Protein AF-U1X627-F1 (afdb_monomer_lite)

Secondary structure (DSSP, 8-state):
-----EEETTEEES-HHHHHHHHHHHHHHHHHHHHTTSS--SHHHHHHHHHHHHHHHHHHTT---HHHHHHHHHHHHHHHHHHHHHH---HHHHHHHHHHHHHT-

Organism: NCBI:txid649747

Sequence (105 aa):
MTTKKFSFESREFSSLEEMTDALLHEANEQIVRIDIGNVSNVNENRNYVKWRLLHLQYYFGDIIPIQIKSTYNSLWSQLYRLEHQDEYRHPYLKSLLEKIKNANV

Structure (mmCIF, N/CA/C/O backbone):
data_AF-U1X627-F1
#
_entry.id   AF-U1X627-F1
#
loop_
_atom_site.group_PDB
_atom_site.id
_atom_site.type_symbol
_atom_site.label_atom_id
_atom_site.label_alt_id
_atom_site.label_comp_id
_atom_site.label_asym_id
_atom_site.label_entity_id
_atom_site.label_seq_id
_atom_site.pdbx_PDB_ins_code
_atom_site.Cartn_x
_atom_site.Cartn_y
_atom_site.Cartn_z
_atom_site.occupancy
_atom_site.B_iso_or_equiv
_atom_site.auth_seq_id
_atom_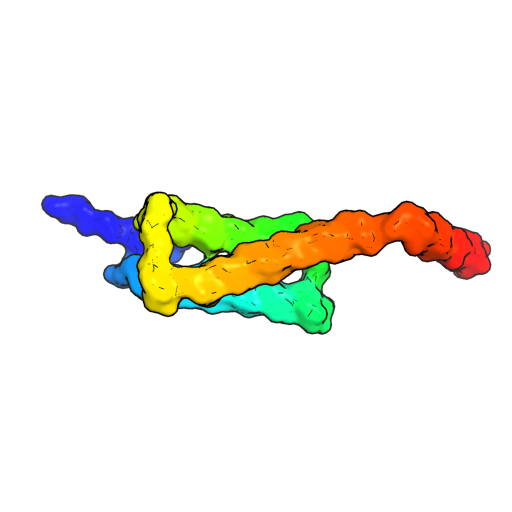site.auth_comp_id
_atom_site.auth_asym_id
_atom_site.auth_atom_id
_atom_site.pdbx_PDB_model_num
ATOM 1 N N . MET A 1 1 ? -29.479 2.933 16.605 1.00 34.72 1 MET A N 1
ATOM 2 C CA . MET A 1 1 ? -28.004 2.907 16.525 1.00 34.72 1 MET A CA 1
ATOM 3 C C . MET A 1 1 ? -27.635 2.462 15.123 1.00 34.72 1 MET A C 1
ATOM 5 O O . MET A 1 1 ? -27.840 1.304 14.797 1.00 34.72 1 MET A O 1
ATOM 9 N N . THR A 1 2 ? -27.209 3.378 14.259 1.00 40.56 2 THR A N 1
ATOM 10 C CA . THR A 1 2 ? -26.682 3.037 12.934 1.00 40.56 2 THR A CA 1
ATOM 11 C C . THR A 1 2 ? -25.308 2.408 13.134 1.00 40.56 2 THR A C 1
ATOM 13 O O . THR A 1 2 ? -24.329 3.105 13.385 1.00 40.56 2 THR A O 1
ATOM 16 N N . THR A 1 3 ? -25.234 1.077 13.105 1.00 50.41 3 THR A N 1
ATOM 17 C CA . THR A 1 3 ? -23.965 0.349 13.006 1.00 50.41 3 THR A CA 1
ATOM 18 C C . THR A 1 3 ? -23.222 0.887 11.789 1.00 50.41 3 THR A C 1
ATOM 20 O O . THR A 1 3 ? -23.686 0.706 10.663 1.00 50.41 3 THR A O 1
ATOM 23 N N . LYS A 1 4 ? -22.113 1.608 12.008 1.00 57.53 4 LYS A N 1
ATOM 24 C CA . LYS A 1 4 ? -21.191 1.998 10.936 1.00 57.53 4 LYS A CA 1
ATOM 25 C C . LYS A 1 4 ? -20.768 0.708 10.238 1.00 57.53 4 LYS A C 1
ATOM 27 O O . LYS A 1 4 ? -20.018 -0.074 10.812 1.00 57.53 4 LYS A O 1
ATOM 32 N N . LYS A 1 5 ? -21.295 0.463 9.041 1.00 71.31 5 LYS A N 1
ATOM 33 C CA . LYS A 1 5 ? -20.805 -0.615 8.190 1.00 71.31 5 LYS A CA 1
ATOM 34 C C . LYS A 1 5 ? -19.432 -0.195 7.670 1.00 71.31 5 LYS A C 1
ATOM 36 O O . LYS A 1 5 ? -19.282 0.913 7.154 1.00 71.31 5 LYS A O 1
ATOM 41 N N . PHE A 1 6 ? -18.428 -1.040 7.876 1.00 87.44 6 PHE A N 1
ATOM 42 C CA . PHE A 1 6 ? -17.116 -0.871 7.262 1.00 87.44 6 PHE A CA 1
ATOM 43 C C . PHE A 1 6 ? -17.230 -1.370 5.831 1.00 87.44 6 PHE A C 1
ATOM 45 O O . PHE A 1 6 ? -17.633 -2.512 5.608 1.00 87.44 6 PHE A O 1
ATOM 52 N N . SER A 1 7 ? -16.965 -0.500 4.865 1.00 91.50 7 SER A N 1
ATOM 53 C CA . SER A 1 7 ? -17.178 -0.835 3.464 1.00 91.50 7 SER A CA 1
ATOM 54 C C . SER A 1 7 ? -16.136 -0.188 2.581 1.00 91.50 7 SER A C 1
ATOM 56 O O . SER A 1 7 ? -15.918 1.020 2.671 1.00 91.50 7 SER A O 1
ATOM 58 N N . PHE A 1 8 ? -15.593 -0.978 1.666 1.00 93.38 8 PHE A N 1
ATOM 59 C CA . PHE A 1 8 ? -14.715 -0.505 0.611 1.00 93.38 8 PHE A CA 1
ATOM 60 C C . PHE A 1 8 ? -15.244 -1.001 -0.730 1.00 93.38 8 PHE A C 1
ATOM 62 O O . PHE A 1 8 ? -15.435 -2.205 -0.923 1.00 93.38 8 PHE A O 1
ATOM 69 N N . GLU A 1 9 ? -15.487 -0.063 -1.645 1.00 89.19 9 GLU A N 1
ATOM 70 C CA . GLU A 1 9 ? -16.156 -0.312 -2.925 1.00 89.19 9 GLU A CA 1
ATOM 71 C C . GLU A 1 9 ? -17.523 -0.993 -2.723 1.00 89.19 9 GLU A C 1
ATOM 73 O O . GLU A 1 9 ? -18.450 -0.367 -2.218 1.00 89.19 9 GLU A O 1
ATOM 78 N N . SER A 1 10 ? -17.650 -2.267 -3.108 1.00 89.50 10 SER A N 1
ATOM 79 C CA . SER A 1 10 ? -18.876 -3.072 -2.977 1.00 89.50 10 SER A CA 1
ATOM 80 C C . SER A 1 10 ? -18.785 -4.139 -1.878 1.00 89.50 10 SER A C 1
ATOM 82 O O . SER A 1 10 ? -19.658 -4.999 -1.787 1.00 89.50 10 SER A O 1
ATOM 84 N N . ARG A 1 11 ? -17.717 -4.128 -1.071 1.00 93.69 11 ARG A N 1
ATOM 85 C CA . ARG A 1 11 ? -17.473 -5.128 -0.024 1.00 93.69 11 ARG A CA 1
ATOM 86 C C . ARG A 1 11 ? -17.855 -4.574 1.335 1.00 93.69 11 ARG A C 1
ATOM 88 O O . ARG A 1 11 ? -17.432 -3.475 1.690 1.00 93.69 11 ARG A O 1
ATOM 95 N N . GLU A 1 12 ? -18.625 -5.351 2.087 1.00 93.81 12 GLU A N 1
ATOM 96 C CA . GLU A 1 12 ? -18.912 -5.093 3.496 1.00 93.81 12 GLU A CA 1
ATOM 97 C C . GLU A 1 12 ? -17.995 -5.960 4.362 1.00 93.81 12 GLU A C 1
ATOM 99 O O . GLU A 1 12 ? -17.784 -7.134 4.061 1.00 93.81 12 GLU A O 1
ATOM 104 N N . PHE A 1 13 ? -17.474 -5.380 5.439 1.00 94.44 13 PHE A N 1
ATOM 105 C CA . PHE A 1 13 ? -16.613 -6.057 6.403 1.00 94.44 13 PHE A CA 1
ATOM 106 C C . PHE A 1 13 ? -17.289 -6.102 7.771 1.00 94.44 13 PHE A C 1
ATOM 108 O O . PHE A 1 13 ? -18.029 -5.186 8.151 1.00 94.44 13 PHE A O 1
ATOM 115 N N . SER A 1 14 ? -17.019 -7.166 8.526 1.00 92.44 14 SER A N 1
ATOM 116 C CA . SER A 1 14 ? -17.568 -7.362 9.869 1.00 92.44 14 SER A CA 1
ATOM 117 C C . SER A 1 14 ? -16.937 -6.420 10.898 1.00 92.44 14 SER A C 1
ATOM 119 O O . SER A 1 14 ? -17.586 -6.054 11.881 1.00 92.44 14 SER A O 1
ATOM 121 N N . SER A 1 15 ? -15.696 -5.979 10.661 1.00 93.12 15 SER A N 1
ATOM 122 C CA . SER A 1 15 ? -14.962 -5.065 11.536 1.00 93.12 15 SER A CA 1
ATOM 123 C C . SER A 1 15 ? -13.974 -4.175 10.771 1.00 93.12 15 SER A C 1
ATOM 125 O O . SER A 1 15 ? -13.613 -4.441 9.622 1.00 93.12 15 SER A O 1
ATOM 127 N N . LEU A 1 16 ? -13.511 -3.103 11.427 1.00 92.62 16 LEU A N 1
ATOM 128 C CA . LEU A 1 16 ? -12.435 -2.256 10.901 1.00 92.62 16 LEU A CA 1
ATOM 129 C C . LEU A 1 16 ? -11.121 -3.030 10.771 1.00 92.62 16 LEU A C 1
ATOM 131 O O . LEU A 1 16 ? -10.362 -2.782 9.841 1.00 92.62 16 LEU A O 1
ATOM 135 N N . GLU A 1 17 ? -10.852 -3.939 11.705 1.00 94.69 17 GLU A N 1
ATOM 136 C CA . GLU A 1 17 ? -9.648 -4.773 11.723 1.00 94.69 17 GLU A CA 1
ATOM 137 C C . GLU A 1 17 ? -9.607 -5.687 10.498 1.00 94.69 17 GLU A C 1
ATOM 139 O O . GLU A 1 17 ? -8.644 -5.647 9.741 1.00 94.69 17 GLU A O 1
ATOM 144 N N . GLU A 1 18 ? -10.709 -6.385 10.214 1.00 95.88 18 GLU A N 1
ATOM 145 C CA . GLU A 1 18 ? -10.826 -7.255 9.042 1.00 95.88 18 GLU A CA 1
ATOM 146 C C . GLU A 1 18 ? -10.622 -6.477 7.734 1.00 95.88 18 GLU A C 1
ATOM 148 O O . GLU A 1 18 ? -9.859 -6.895 6.863 1.00 95.88 18 GLU A O 1
ATOM 153 N N . MET A 1 19 ? -11.266 -5.311 7.603 1.00 96.44 19 MET A N 1
ATOM 154 C CA . MET A 1 19 ? -11.063 -4.446 6.441 1.00 96.44 19 MET A CA 1
ATOM 155 C C . MET A 1 19 ? -9.607 -3.983 6.343 1.00 96.44 19 MET A C 1
ATOM 157 O O . MET A 1 19 ? -9.038 -3.950 5.256 1.00 96.44 19 MET A O 1
ATOM 161 N N . THR A 1 20 ? -8.996 -3.628 7.470 1.00 96.81 20 THR A N 1
ATOM 162 C CA . THR A 1 20 ? -7.607 -3.169 7.516 1.00 96.81 20 THR A CA 1
ATOM 163 C C . THR A 1 20 ? -6.658 -4.238 7.004 1.00 96.81 20 THR A C 1
ATOM 165 O O . THR A 1 20 ? -5.868 -3.960 6.101 1.00 96.81 20 THR A O 1
ATOM 168 N N . ASP A 1 21 ? -6.777 -5.456 7.518 1.00 97.44 21 ASP A N 1
ATOM 169 C CA . ASP A 1 21 ? -5.932 -6.573 7.112 1.00 97.44 21 ASP A CA 1
ATOM 170 C C . ASP A 1 21 ? -6.116 -6.901 5.631 1.00 97.44 21 ASP A C 1
ATOM 172 O O . ASP A 1 21 ? -5.129 -7.025 4.903 1.00 97.44 21 ASP A O 1
ATOM 176 N N . ALA A 1 22 ? -7.364 -6.946 5.152 1.00 97.88 22 ALA A N 1
ATOM 177 C CA . ALA A 1 22 ? -7.661 -7.197 3.745 1.00 97.88 22 ALA A CA 1
ATOM 178 C C . ALA A 1 22 ? -7.037 -6.134 2.825 1.00 97.88 22 ALA A C 1
ATOM 180 O O . ALA A 1 22 ? -6.344 -6.463 1.859 1.00 97.88 22 ALA A O 1
ATOM 181 N N . LEU A 1 23 ? -7.232 -4.848 3.134 1.00 98.25 23 LEU A N 1
ATOM 182 C CA . LEU A 1 23 ? -6.740 -3.758 2.290 1.00 98.25 23 LEU A CA 1
ATOM 183 C C . LEU A 1 23 ? -5.210 -3.629 2.328 1.00 98.25 23 LEU A C 1
ATOM 185 O O . LEU A 1 23 ? -4.606 -3.359 1.286 1.00 98.25 23 LEU A O 1
ATOM 189 N N . LEU A 1 24 ? -4.571 -3.844 3.485 1.00 98.38 24 LEU A N 1
ATOM 190 C CA . LEU A 1 24 ? -3.107 -3.872 3.590 1.00 98.38 24 LEU A CA 1
ATOM 191 C C . LEU A 1 24 ? -2.516 -5.064 2.833 1.00 98.38 24 LEU A C 1
ATOM 193 O O . LEU A 1 24 ? -1.517 -4.903 2.130 1.00 98.38 24 LEU A O 1
ATOM 197 N N . HIS A 1 25 ? -3.138 -6.239 2.942 1.00 98.44 25 HIS A N 1
ATOM 198 C CA . HIS A 1 25 ? -2.706 -7.435 2.231 1.00 98.44 25 HIS A CA 1
ATOM 199 C C . HIS A 1 25 ? -2.791 -7.247 0.712 1.00 98.44 25 HIS A C 1
ATOM 201 O O . HIS A 1 25 ? -1.799 -7.450 0.017 1.00 98.44 25 HIS A O 1
ATOM 207 N N . GLU A 1 26 ? -3.921 -6.764 0.195 1.00 98.44 26 GLU A N 1
ATOM 208 C CA . GLU A 1 26 ? -4.099 -6.492 -1.238 1.00 98.44 26 GLU A CA 1
ATOM 209 C C . GLU A 1 26 ? -3.131 -5.435 -1.773 1.00 98.44 26 GLU A C 1
ATOM 211 O O . GLU A 1 26 ? -2.605 -5.571 -2.880 1.00 98.44 26 GLU A O 1
ATOM 216 N N . ALA A 1 27 ? -2.901 -4.369 -1.001 1.00 98.50 27 ALA A N 1
ATOM 217 C CA . ALA A 1 27 ? -1.927 -3.343 -1.347 1.00 98.50 27 ALA A CA 1
ATOM 218 C C . ALA A 1 27 ? -0.521 -3.951 -1.462 1.00 98.50 27 ALA A C 1
ATOM 220 O O . ALA A 1 27 ? 0.169 -3.721 -2.455 1.00 98.50 27 ALA A O 1
ATOM 221 N N . ASN A 1 28 ? -0.126 -4.774 -0.487 1.00 98.62 28 ASN A N 1
ATOM 222 C CA . ASN A 1 28 ? 1.152 -5.475 -0.500 1.00 98.62 28 ASN A CA 1
ATOM 223 C C . ASN A 1 28 ? 1.274 -6.442 -1.686 1.00 98.62 28 ASN A C 1
ATOM 225 O O . ASN A 1 28 ? 2.279 -6.416 -2.391 1.00 98.62 28 ASN A O 1
ATOM 229 N N . GLU A 1 29 ? 0.256 -7.269 -1.939 1.00 98.62 29 GLU A N 1
ATOM 230 C CA . GLU A 1 29 ? 0.271 -8.204 -3.066 1.00 98.62 29 GLU A CA 1
ATOM 231 C C . GLU A 1 29 ? 0.471 -7.486 -4.397 1.00 98.62 29 GLU A C 1
ATOM 233 O O . GLU A 1 29 ? 1.270 -7.924 -5.223 1.00 98.62 29 GLU A O 1
ATOM 238 N N . GLN A 1 30 ? -0.236 -6.376 -4.611 1.00 98.44 30 GLN A N 1
ATOM 239 C CA . GLN A 1 30 ? -0.119 -5.627 -5.852 1.00 98.44 30 GLN A CA 1
ATOM 240 C C . GLN A 1 30 ? 1.277 -5.011 -6.008 1.00 98.44 30 GLN A C 1
ATOM 242 O O . GLN A 1 30 ? 1.843 -5.088 -7.097 1.00 98.44 30 GLN A O 1
ATOM 247 N N . ILE A 1 31 ? 1.864 -4.458 -4.938 1.00 98.19 31 ILE A N 1
ATOM 248 C CA . ILE A 1 31 ? 3.252 -3.966 -4.964 1.00 98.19 31 ILE A CA 1
ATOM 249 C C . ILE A 1 31 ? 4.217 -5.098 -5.323 1.00 98.19 31 ILE A C 1
ATOM 251 O O . ILE A 1 31 ? 5.014 -4.941 -6.245 1.00 98.19 31 ILE A O 1
ATOM 255 N N . VAL A 1 32 ? 4.105 -6.257 -4.666 1.00 98.06 32 VAL A N 1
ATOM 256 C CA . VAL A 1 32 ? 4.959 -7.423 -4.947 1.00 98.06 32 VAL A CA 1
ATOM 257 C C . VAL A 1 32 ? 4.815 -7.867 -6.400 1.00 98.06 32 VAL A C 1
ATOM 259 O O . VAL A 1 32 ? 5.818 -8.114 -7.063 1.00 98.06 32 VAL A O 1
ATOM 262 N N . ARG A 1 33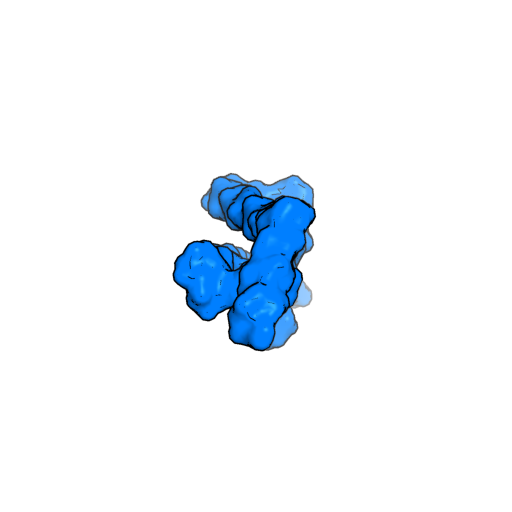 ? 3.585 -7.929 -6.929 1.00 98.12 33 ARG A N 1
ATOM 263 C CA . ARG A 1 33 ? 3.328 -8.275 -8.336 1.00 98.12 33 ARG A CA 1
ATOM 264 C C . ARG A 1 33 ? 3.971 -7.281 -9.303 1.00 98.12 33 ARG A C 1
ATOM 266 O O . ARG A 1 33 ? 4.440 -7.709 -10.356 1.00 98.12 33 ARG A O 1
ATOM 273 N N . ILE A 1 34 ? 4.004 -5.993 -8.961 1.00 96.12 34 ILE A N 1
ATOM 274 C CA . ILE A 1 34 ? 4.714 -4.979 -9.749 1.00 96.12 34 ILE A CA 1
ATOM 275 C C . ILE A 1 34 ? 6.229 -5.200 -9.669 1.00 96.12 34 ILE A C 1
ATOM 277 O O . ILE A 1 34 ? 6.896 -5.227 -10.701 1.00 96.12 34 ILE A O 1
ATOM 281 N N . ASP A 1 35 ? 6.773 -5.405 -8.469 1.00 94.19 35 ASP A N 1
ATOM 282 C CA . ASP A 1 35 ? 8.215 -5.564 -8.247 1.00 94.19 35 ASP A CA 1
ATOM 283 C C . ASP A 1 35 ? 8.807 -6.783 -8.959 1.00 94.19 35 ASP A C 1
ATOM 285 O O . ASP A 1 35 ? 9.899 -6.701 -9.519 1.00 94.19 35 ASP A O 1
ATOM 289 N N . ILE A 1 36 ? 8.084 -7.905 -8.978 1.00 95.50 36 ILE A N 1
ATOM 290 C CA . ILE A 1 36 ? 8.522 -9.118 -9.688 1.00 95.50 36 ILE A CA 1
ATOM 291 C C . ILE A 1 36 ? 8.226 -9.072 -11.195 1.00 95.50 36 ILE A C 1
ATOM 293 O O . ILE A 1 36 ? 8.545 -10.019 -11.908 1.00 95.50 36 ILE A O 1
ATOM 297 N N . GLY A 1 37 ? 7.602 -7.998 -11.689 1.00 91.19 37 GLY A N 1
ATOM 298 C CA . GLY A 1 37 ? 7.274 -7.821 -13.104 1.00 91.19 37 GLY A CA 1
ATOM 299 C C . GLY A 1 37 ? 6.065 -8.623 -13.597 1.00 91.19 37 GLY A C 1
ATOM 300 O O . GLY A 1 37 ? 5.824 -8.662 -14.802 1.00 91.19 37 GLY A O 1
ATOM 301 N N . ASN A 1 38 ? 5.277 -9.225 -12.700 1.00 96.00 38 ASN A N 1
ATOM 302 C CA . ASN A 1 38 ? 4.020 -9.896 -13.061 1.00 96.00 38 ASN A CA 1
ATOM 303 C C . ASN A 1 38 ? 2.950 -8.897 -13.524 1.00 96.00 38 ASN A C 1
ATOM 305 O O . ASN A 1 38 ? 2.070 -9.244 -14.308 1.00 96.00 38 ASN A O 1
ATOM 309 N N . VAL A 1 39 ? 3.010 -7.666 -13.015 1.00 95.06 39 VAL A N 1
ATOM 310 C CA . VAL A 1 39 ? 2.123 -6.560 -13.375 1.00 95.06 39 VAL A CA 1
ATOM 311 C C . VAL A 1 39 ? 2.975 -5.345 -13.740 1.00 95.06 39 VAL A C 1
ATOM 313 O O . VAL A 1 39 ? 3.994 -5.075 -13.112 1.00 95.06 39 VAL A O 1
ATOM 316 N N . SER A 1 40 ? 2.578 -4.587 -14.763 1.00 91.38 40 SER A N 1
ATOM 317 C CA . SER A 1 40 ? 3.342 -3.416 -15.202 1.00 91.38 40 SER A CA 1
ATOM 318 C C . SER A 1 40 ? 3.302 -2.284 -14.174 1.00 91.38 40 SER A C 1
ATOM 320 O O . SER A 1 40 ? 2.237 -1.947 -13.649 1.00 91.38 40 SER A O 1
ATOM 322 N N . ASN A 1 41 ? 4.437 -1.621 -13.953 1.00 93.25 41 ASN A N 1
ATOM 323 C CA . ASN A 1 41 ? 4.507 -0.416 -13.129 1.00 93.25 41 ASN A CA 1
ATOM 324 C C . ASN A 1 41 ? 3.922 0.801 -13.873 1.00 93.25 41 ASN A C 1
ATOM 326 O O . ASN A 1 41 ? 4.660 1.617 -14.410 1.00 93.25 41 ASN A O 1
ATO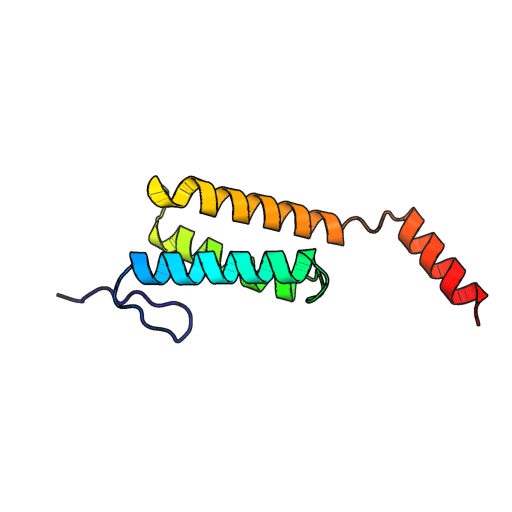M 330 N N . VAL A 1 42 ? 2.595 0.912 -13.924 1.00 91.38 42 VAL A N 1
ATOM 331 C CA . VAL A 1 42 ? 1.866 2.035 -14.540 1.00 91.38 42 VAL A CA 1
ATOM 332 C C . VAL A 1 42 ? 0.896 2.661 -13.540 1.00 91.38 42 VAL A C 1
ATOM 334 O O . VAL A 1 42 ? 0.528 2.032 -12.546 1.00 91.38 42 VAL A O 1
ATOM 337 N N . ASN A 1 43 ? 0.444 3.886 -13.826 1.00 90.88 43 ASN A N 1
ATOM 338 C CA . ASN A 1 43 ? -0.456 4.651 -12.954 1.00 90.88 43 ASN A CA 1
ATOM 339 C C . ASN A 1 43 ? -1.683 3.858 -12.482 1.00 90.88 43 ASN A C 1
ATOM 341 O O . ASN A 1 43 ? -2.029 3.934 -11.310 1.00 90.88 43 ASN A O 1
ATOM 345 N N . GLU A 1 44 ? -2.322 3.082 -13.357 1.00 93.69 44 GLU A N 1
ATOM 346 C CA . GLU A 1 44 ? -3.501 2.278 -13.011 1.00 93.69 44 GLU A CA 1
ATOM 347 C C . GLU A 1 44 ? -3.210 1.274 -11.881 1.00 93.69 44 GLU A C 1
ATOM 349 O O . GLU A 1 44 ? -3.894 1.258 -10.857 1.00 93.69 44 GLU A O 1
ATOM 354 N N . ASN A 1 45 ? -2.121 0.514 -12.008 1.00 95.62 45 ASN A N 1
ATOM 355 C CA . ASN A 1 45 ? -1.729 -0.498 -11.026 1.00 95.62 45 ASN A CA 1
ATOM 356 C C . ASN A 1 45 ? -1.234 0.117 -9.713 1.00 95.62 45 ASN A C 1
ATOM 358 O O . ASN A 1 45 ? -1.442 -0.461 -8.647 1.00 95.62 45 ASN A O 1
ATOM 362 N N . ARG A 1 46 ? -0.619 1.302 -9.772 1.00 96.38 46 ARG A N 1
ATOM 363 C CA . ARG A 1 46 ? -0.243 2.072 -8.578 1.00 96.38 46 ARG A CA 1
ATOM 364 C C . ARG A 1 46 ? -1.463 2.672 -7.878 1.00 96.38 46 ARG A C 1
ATOM 366 O O . ARG A 1 46 ? -1.545 2.641 -6.651 1.00 96.38 46 ARG A O 1
ATOM 373 N N . ASN A 1 47 ? -2.446 3.153 -8.636 1.00 96.44 47 ASN A N 1
ATOM 374 C CA . ASN A 1 47 ? -3.688 3.701 -8.091 1.00 96.44 47 ASN A CA 1
ATOM 375 C C . ASN A 1 47 ? -4.497 2.650 -7.330 1.00 96.44 47 ASN A C 1
ATOM 377 O O . ASN A 1 47 ? -5.083 2.978 -6.301 1.00 96.44 47 ASN A O 1
ATOM 381 N N . TYR A 1 48 ? -4.457 1.387 -7.765 1.00 97.62 48 TYR A N 1
ATOM 382 C CA . TYR A 1 48 ? -5.041 0.272 -7.017 1.00 97.62 48 TYR A CA 1
ATOM 383 C C . TYR A 1 48 ? -4.528 0.215 -5.568 1.00 97.62 48 TYR A C 1
ATOM 385 O O . TYR A 1 48 ? -5.322 0.116 -4.629 1.00 97.62 48 TYR A O 1
ATOM 393 N N . VAL A 1 49 ? -3.209 0.322 -5.376 1.00 98.06 49 VAL A N 1
ATOM 394 C CA . VAL A 1 49 ? -2.566 0.363 -4.050 1.00 98.06 49 VAL A CA 1
ATOM 395 C C . VAL A 1 49 ? -2.958 1.645 -3.316 1.00 98.06 49 VAL A C 1
ATOM 397 O O . VAL A 1 49 ? -3.410 1.606 -2.172 1.00 98.06 49 VAL A O 1
ATOM 400 N N . LYS A 1 50 ? -2.831 2.789 -3.997 1.00 97.94 50 LYS A N 1
ATOM 401 C CA . LYS A 1 50 ? -3.084 4.122 -3.438 1.00 97.94 50 LYS A CA 1
ATOM 402 C C . LYS A 1 50 ? -4.489 4.260 -2.860 1.00 97.94 50 LYS A C 1
ATOM 404 O O . LYS A 1 50 ? -4.645 4.779 -1.760 1.00 97.94 50 LYS A O 1
ATOM 409 N N . TRP A 1 51 ? -5.510 3.784 -3.571 1.00 97.56 51 TRP A N 1
ATOM 410 C CA . TRP A 1 51 ? -6.903 3.867 -3.122 1.00 97.56 51 TRP A CA 1
ATOM 411 C C . TRP A 1 51 ? -7.155 3.102 -1.828 1.00 97.56 51 TRP A C 1
ATOM 413 O O . TRP A 1 51 ? -7.871 3.599 -0.963 1.00 97.56 51 TRP A O 1
ATOM 423 N N . ARG A 1 52 ? -6.521 1.942 -1.654 1.00 97.88 52 ARG A N 1
ATOM 424 C CA . ARG A 1 52 ? -6.630 1.136 -0.429 1.00 97.88 52 ARG A CA 1
ATOM 425 C C . ARG A 1 52 ? -6.019 1.866 0.755 1.00 97.88 52 ARG A C 1
ATOM 427 O O . ARG A 1 52 ? -6.664 2.020 1.787 1.00 97.88 52 ARG A O 1
ATOM 434 N N . LEU A 1 53 ? -4.808 2.390 0.578 1.00 97.56 53 LEU A N 1
ATOM 435 C CA . LEU A 1 53 ? -4.112 3.124 1.631 1.00 97.56 53 LEU A CA 1
ATOM 436 C C . LEU A 1 53 ? -4.832 4.432 2.002 1.00 97.56 53 LEU A C 1
ATOM 438 O O . LEU A 1 53 ? -4.984 4.725 3.185 1.00 97.56 53 LEU A O 1
ATOM 442 N N . LEU A 1 54 ? -5.342 5.183 1.020 1.00 96.81 54 LEU A N 1
ATOM 443 C CA . LEU A 1 54 ? -6.141 6.391 1.271 1.00 96.81 54 LEU A CA 1
ATOM 444 C C . LEU A 1 54 ? -7.460 6.080 1.982 1.00 96.81 54 LEU A C 1
ATOM 446 O O . LEU A 1 54 ? -7.901 6.845 2.838 1.00 96.81 54 LEU A O 1
ATOM 450 N N . HIS A 1 55 ? -8.097 4.960 1.652 1.00 96.25 55 HIS A N 1
ATOM 451 C CA . HIS A 1 55 ? -9.316 4.553 2.334 1.00 96.25 55 HIS A CA 1
ATOM 452 C C . HIS A 1 55 ? -9.060 4.207 3.803 1.00 96.25 55 HIS A C 1
ATOM 454 O O . HIS A 1 55 ? -9.813 4.624 4.682 1.00 96.25 55 HIS A O 1
ATOM 460 N N . LEU A 1 56 ? -7.957 3.517 4.089 1.00 95.75 56 LEU A N 1
ATOM 461 C CA . LEU A 1 56 ? -7.516 3.288 5.461 1.00 95.75 56 LEU A CA 1
ATOM 462 C C . LEU A 1 56 ? -7.231 4.606 6.190 1.00 95.75 56 LEU A C 1
ATOM 464 O O . LEU A 1 56 ? -7.692 4.794 7.314 1.00 95.75 56 LEU A O 1
ATOM 468 N N . GLN A 1 57 ? -6.567 5.559 5.530 1.00 94.88 57 GLN A N 1
ATOM 469 C CA . GLN A 1 57 ? -6.354 6.899 6.080 1.00 94.88 57 GLN A CA 1
ATOM 470 C C . GLN A 1 57 ? -7.671 7.591 6.451 1.00 94.88 57 GLN A C 1
ATOM 472 O O . GLN A 1 57 ? -7.763 8.190 7.518 1.00 94.88 57 GLN A O 1
ATOM 477 N N . TYR A 1 58 ? -8.705 7.479 5.614 1.00 93.12 58 TYR A N 1
ATOM 478 C CA . TYR A 1 58 ? -10.025 8.037 5.915 1.00 93.12 58 TYR A CA 1
ATOM 479 C C . TYR A 1 58 ? -10.625 7.455 7.205 1.00 93.12 58 TYR A C 1
ATOM 481 O O . TYR A 1 58 ? -11.186 8.198 8.009 1.00 93.12 58 TYR A O 1
ATOM 489 N N . TYR A 1 59 ? -10.486 6.145 7.433 1.00 91.62 59 TYR A N 1
ATOM 490 C CA . TYR A 1 59 ? -11.013 5.501 8.639 1.00 91.62 59 TYR A CA 1
ATOM 491 C C . TYR A 1 59 ? -10.194 5.793 9.901 1.00 91.62 59 TYR A C 1
ATOM 493 O O . TYR A 1 59 ? -10.771 5.879 10.986 1.00 91.62 59 TYR A O 1
ATOM 501 N N . PHE A 1 60 ? -8.877 5.949 9.776 1.00 91.88 60 PHE A N 1
ATOM 502 C CA . PHE A 1 60 ? -7.992 6.249 10.906 1.00 91.88 60 PHE A CA 1
ATOM 503 C C . PHE A 1 60 ? -7.917 7.746 11.242 1.00 91.88 60 PHE A C 1
ATOM 505 O O . PHE A 1 60 ? -7.567 8.109 12.365 1.00 91.88 60 PHE A O 1
ATOM 512 N N . GLY A 1 61 ? -8.261 8.619 10.293 1.00 88.62 61 GLY A N 1
ATOM 513 C CA . GLY A 1 61 ? -8.093 10.061 10.431 1.00 88.62 61 GLY A CA 1
ATOM 514 C C . GLY A 1 61 ? -6.617 10.429 10.585 1.00 88.62 61 GLY A C 1
ATOM 515 O O . GLY A 1 61 ? -5.766 9.968 9.823 1.00 88.62 61 GLY A O 1
ATOM 516 N N . ASP A 1 62 ? -6.308 11.241 11.595 1.00 85.50 62 ASP A N 1
ATOM 517 C CA . ASP A 1 62 ? -4.951 11.752 11.825 1.00 85.50 62 ASP A CA 1
ATOM 518 C C . ASP A 1 62 ? -4.030 10.754 12.549 1.00 85.50 62 ASP A C 1
ATOM 520 O O . ASP A 1 62 ? -2.813 10.947 12.596 1.00 85.50 62 ASP A O 1
ATOM 524 N N . ILE A 1 63 ? -4.584 9.686 13.139 1.00 90.38 63 ILE A N 1
ATOM 525 C CA . ILE A 1 63 ? -3.837 8.766 14.005 1.00 90.38 63 ILE A CA 1
ATOM 526 C C . ILE A 1 63 ? -3.968 7.331 13.497 1.00 90.38 63 ILE A C 1
ATOM 528 O O . ILE A 1 63 ? -4.969 6.654 13.718 1.00 90.38 63 ILE A O 1
ATOM 532 N N . ILE A 1 64 ? -2.895 6.833 12.880 1.00 91.62 64 ILE A N 1
ATOM 533 C CA . ILE A 1 64 ? -2.783 5.430 12.468 1.00 91.62 64 ILE A CA 1
ATOM 534 C C . ILE A 1 64 ? -2.538 4.538 13.702 1.00 91.62 64 ILE A C 1
ATOM 536 O O . ILE A 1 64 ? -1.598 4.818 14.458 1.00 91.62 64 ILE A O 1
ATOM 540 N N . PRO A 1 65 ? -3.310 3.449 13.897 1.00 93.19 65 PRO A N 1
ATOM 541 C CA . PRO A 1 65 ? -3.092 2.499 14.985 1.00 93.19 65 PRO A CA 1
ATOM 542 C C . PRO A 1 65 ? -1.660 1.949 15.008 1.00 93.19 65 PRO A C 1
ATOM 544 O O . PRO A 1 65 ? -1.093 1.579 13.978 1.00 93.19 65 PRO A O 1
ATOM 547 N N . ILE A 1 66 ? -1.069 1.871 16.203 1.00 94.56 66 ILE A N 1
ATOM 548 C CA . ILE A 1 66 ? 0.336 1.471 16.404 1.00 94.56 66 ILE A CA 1
ATOM 549 C C . ILE A 1 66 ? 0.628 0.089 15.811 1.00 94.56 66 ILE A C 1
ATOM 551 O O . ILE A 1 66 ? 1.695 -0.112 15.236 1.00 94.56 66 ILE A O 1
ATOM 555 N N . GLN A 1 67 ? -0.332 -0.829 15.912 1.00 94.62 67 GLN A N 1
ATOM 556 C CA . GLN A 1 67 ? -0.215 -2.221 15.486 1.00 94.62 67 GLN A CA 1
ATOM 557 C C . GLN A 1 67 ? 0.073 -2.347 13.984 1.00 94.62 67 GLN A C 1
ATOM 559 O O . GLN A 1 67 ? 0.841 -3.212 13.577 1.00 94.62 67 GLN A O 1
ATOM 564 N N . ILE A 1 68 ? -0.492 -1.455 13.166 1.00 95.56 68 ILE A N 1
ATOM 565 C CA . ILE A 1 68 ? -0.391 -1.519 11.699 1.00 95.56 68 ILE A CA 1
ATOM 566 C C . ILE A 1 68 ? 0.534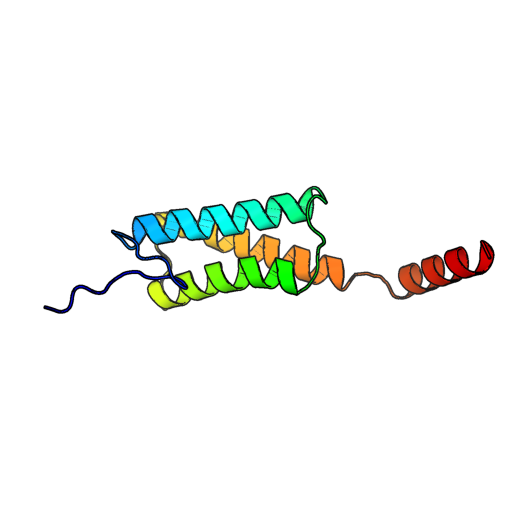 -0.450 11.112 1.00 95.56 68 ILE A C 1
ATOM 568 O O . ILE A 1 68 ? 0.872 -0.501 9.930 1.00 95.56 68 ILE A O 1
ATOM 572 N N . LYS A 1 69 ? 0.932 0.545 11.917 1.00 95.12 69 LYS A N 1
ATOM 573 C CA . LYS A 1 69 ? 1.643 1.747 11.462 1.00 95.12 69 LYS A CA 1
ATOM 574 C C . LYS A 1 69 ? 2.908 1.425 10.669 1.00 95.12 69 LYS A C 1
ATOM 576 O O . LYS A 1 69 ? 3.187 2.090 9.676 1.00 95.12 69 LYS A O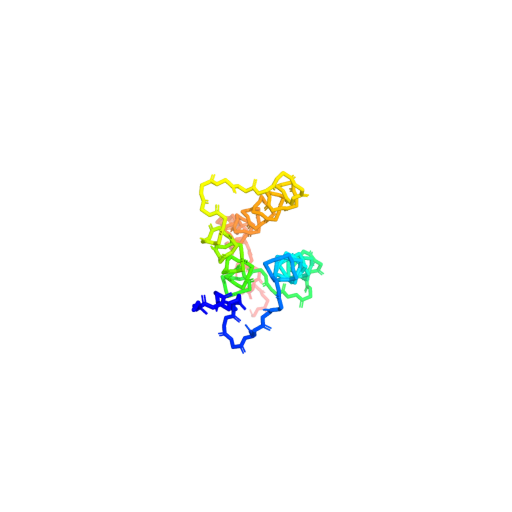 1
ATOM 581 N N . SER A 1 70 ? 3.662 0.409 11.092 1.00 97.25 70 SER A N 1
ATOM 582 C CA . SER A 1 70 ? 4.877 -0.022 10.388 1.00 97.25 70 SER A CA 1
ATOM 583 C C . SER A 1 70 ? 4.562 -0.521 8.974 1.00 97.25 70 SER A C 1
ATOM 585 O O . SER A 1 70 ? 5.115 0.001 8.005 1.00 97.25 70 SER A O 1
ATOM 587 N N . THR A 1 71 ? 3.616 -1.454 8.846 1.00 97.81 71 THR A N 1
ATOM 588 C CA . THR A 1 71 ? 3.173 -2.006 7.559 1.00 97.81 71 THR A CA 1
ATOM 589 C C . THR A 1 71 ? 2.609 -0.915 6.657 1.00 97.81 71 THR A C 1
ATOM 591 O O . THR A 1 71 ? 3.055 -0.759 5.524 1.00 97.81 71 THR A O 1
ATOM 594 N N . TYR A 1 72 ? 1.693 -0.100 7.181 1.00 97.75 72 TYR A N 1
ATOM 595 C CA . TYR A 1 72 ? 1.071 1.003 6.451 1.00 97.75 72 TYR A CA 1
ATOM 596 C C . TYR A 1 72 ? 2.108 1.989 5.885 1.00 97.75 72 TYR A C 1
ATOM 598 O O . TYR A 1 72 ? 2.088 2.310 4.697 1.00 97.75 72 TYR A O 1
ATOM 606 N N . ASN A 1 73 ? 3.068 2.420 6.710 1.00 97.38 73 ASN A N 1
ATOM 607 C CA . ASN A 1 73 ? 4.128 3.334 6.278 1.00 97.38 73 ASN A CA 1
ATOM 608 C C . ASN A 1 73 ? 5.084 2.689 5.265 1.00 97.38 73 ASN A C 1
ATOM 610 O O . ASN A 1 73 ? 5.554 3.361 4.343 1.00 97.38 73 ASN A O 1
ATOM 614 N N . SER A 1 74 ? 5.376 1.395 5.420 1.00 98.25 74 SER A N 1
ATOM 615 C CA . SER A 1 74 ? 6.223 0.659 4.479 1.00 98.25 74 SER A CA 1
ATOM 616 C C . SER A 1 74 ? 5.570 0.582 3.099 1.00 98.25 74 SER A C 1
ATOM 618 O O . SER A 1 74 ? 6.223 0.879 2.102 1.00 98.25 74 SER A O 1
ATOM 620 N N . LEU A 1 75 ? 4.265 0.300 3.033 1.00 98.44 75 LEU A N 1
ATOM 621 C CA . LEU A 1 75 ? 3.523 0.253 1.770 1.00 98.44 75 LEU A CA 1
ATOM 622 C C . LEU A 1 75 ? 3.479 1.613 1.065 1.00 98.44 75 LEU A C 1
ATOM 624 O O . LEU A 1 75 ? 3.717 1.673 -0.139 1.00 98.44 75 LEU A O 1
ATOM 628 N N . TRP A 1 76 ? 3.267 2.712 1.797 1.00 98.00 76 TRP A N 1
ATOM 629 C CA . TRP A 1 76 ? 3.382 4.060 1.223 1.00 98.00 76 TRP A CA 1
ATOM 630 C C . TRP A 1 76 ? 4.777 4.343 0.663 1.00 98.00 76 TRP A C 1
ATOM 632 O O . TRP A 1 76 ? 4.907 4.876 -0.438 1.00 98.00 76 TRP A O 1
ATOM 642 N N . SER A 1 77 ? 5.821 3.950 1.393 1.00 97.94 77 SER A N 1
ATOM 643 C CA . SER A 1 77 ? 7.211 4.146 0.966 1.00 97.94 77 SER A CA 1
ATOM 644 C C . SER A 1 77 ? 7.538 3.332 -0.292 1.00 97.94 77 SER A C 1
ATOM 646 O O . SER A 1 77 ? 8.208 3.817 -1.203 1.00 97.94 77 SER A O 1
ATOM 648 N N . GLN A 1 78 ? 7.041 2.096 -0.371 1.00 97.69 78 GLN A N 1
ATOM 649 C CA . GLN A 1 78 ? 7.207 1.231 -1.538 1.00 97.69 78 GLN A CA 1
ATOM 650 C C . GLN A 1 78 ? 6.429 1.756 -2.750 1.00 97.69 78 GLN A C 1
ATOM 652 O O . GLN A 1 78 ? 6.978 1.792 -3.849 1.00 97.69 78 GLN A O 1
ATOM 657 N N . LEU A 1 79 ? 5.194 2.225 -2.552 1.00 96.94 79 LEU A N 1
ATOM 658 C CA . LEU A 1 79 ? 4.406 2.866 -3.604 1.00 96.94 79 LEU A CA 1
ATOM 659 C C . LEU A 1 79 ? 5.125 4.104 -4.156 1.00 96.94 79 LEU A C 1
ATOM 661 O O . LEU A 1 79 ? 5.267 4.230 -5.369 1.00 96.94 79 LEU A O 1
ATOM 665 N N . TYR A 1 80 ? 5.649 4.961 -3.276 1.00 94.81 80 TYR A N 1
ATOM 666 C CA . TYR A 1 80 ? 6.426 6.138 -3.668 1.00 94.81 80 TYR A CA 1
ATOM 667 C C . TYR A 1 80 ? 7.651 5.756 -4.511 1.00 94.81 80 TYR A C 1
ATOM 669 O O . TYR A 1 80 ? 7.902 6.357 -5.556 1.00 94.81 80 TYR A O 1
ATOM 677 N N . ARG A 1 81 ? 8.391 4.709 -4.116 1.00 94.88 81 ARG A N 1
ATOM 678 C CA . ARG A 1 81 ? 9.502 4.174 -4.922 1.00 94.88 81 ARG A CA 1
ATOM 679 C C . ARG A 1 81 ? 9.033 3.746 -6.315 1.00 94.88 81 ARG A C 1
ATOM 681 O O . ARG A 1 81 ? 9.705 4.070 -7.292 1.00 94.88 81 ARG A O 1
ATOM 688 N N . LEU A 1 82 ? 7.918 3.022 -6.413 1.00 93.44 82 LEU A N 1
ATOM 689 C CA . LEU A 1 82 ? 7.371 2.575 -7.697 1.00 93.44 82 LEU A CA 1
ATOM 690 C C . LEU A 1 82 ? 6.964 3.754 -8.589 1.00 93.44 82 LEU A C 1
ATOM 692 O O . LEU A 1 82 ? 7.263 3.733 -9.782 1.00 93.44 82 LEU A O 1
ATOM 696 N N . GLU A 1 83 ? 6.333 4.789 -8.027 1.00 91.12 83 GLU A N 1
ATOM 697 C CA . GLU A 1 83 ? 5.993 6.022 -8.755 1.00 91.12 83 GLU A CA 1
ATOM 698 C C . GLU A 1 83 ? 7.250 6.662 -9.368 1.00 91.12 83 GLU A C 1
ATOM 700 O O . GLU A 1 83 ? 7.265 6.983 -10.555 1.00 91.12 83 GLU A O 1
ATOM 705 N N . HIS A 1 84 ? 8.347 6.727 -8.609 1.00 87.25 84 HIS A N 1
ATOM 706 C CA . HIS A 1 84 ? 9.610 7.283 -9.100 1.00 87.25 84 HIS A CA 1
ATOM 707 C C . HIS A 1 84 ? 10.256 6.395 -10.166 1.00 87.25 84 HIS A C 1
ATOM 709 O O . HIS A 1 84 ? 10.794 6.897 -11.146 1.00 87.25 84 HIS A O 1
ATOM 715 N N . GLN A 1 85 ? 10.195 5.070 -10.034 1.00 84.00 85 GLN A N 1
ATOM 716 C CA . GLN A 1 85 ? 10.797 4.163 -11.019 1.00 84.00 85 GLN A CA 1
ATOM 717 C C . GLN A 1 85 ? 10.166 4.262 -12.417 1.00 84.00 85 GLN A C 1
ATOM 719 O O . GLN A 1 85 ? 10.870 4.049 -13.403 1.00 84.00 85 GLN A O 1
ATOM 724 N N . ASP A 1 86 ? 8.878 4.598 -12.520 1.00 66.56 86 ASP A N 1
ATOM 725 C CA . ASP A 1 86 ? 8.200 4.815 -13.809 1.00 66.56 86 ASP A CA 1
ATOM 726 C C . ASP A 1 86 ? 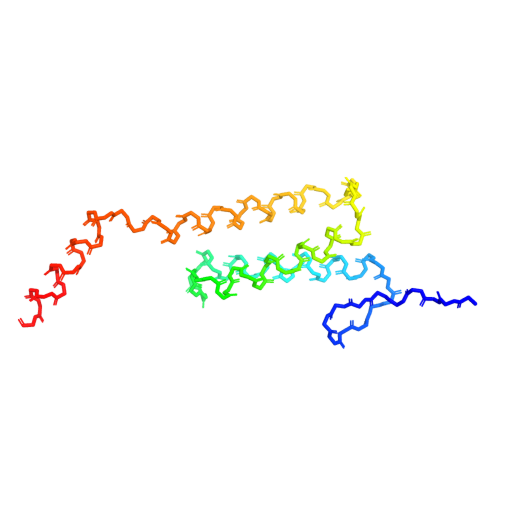8.599 6.162 -14.444 1.00 66.56 86 ASP A C 1
ATOM 728 O O . ASP A 1 86 ? 8.839 6.252 -15.651 1.00 66.56 86 ASP A O 1
ATOM 732 N N . GLU A 1 87 ? 8.786 7.202 -13.625 1.00 56.84 87 GLU A N 1
ATOM 733 C CA . GLU A 1 87 ? 9.305 8.502 -14.078 1.00 56.84 87 GLU A CA 1
ATOM 734 C C . GLU A 1 87 ? 10.798 8.450 -14.456 1.00 56.84 87 GLU A C 1
ATOM 736 O O . GLU A 1 87 ? 11.264 9.217 -15.302 1.00 56.84 87 GLU A O 1
ATOM 741 N N . TYR A 1 88 ? 11.552 7.483 -13.924 1.00 48.94 88 TYR A N 1
ATOM 742 C CA . TYR A 1 88 ? 12.960 7.239 -14.249 1.00 48.94 88 TYR A CA 1
ATOM 743 C C . TYR A 1 88 ? 13.170 6.404 -15.528 1.00 48.94 88 TYR A C 1
ATOM 745 O O . TYR A 1 88 ? 14.093 5.593 -15.625 1.00 48.94 88 TYR A O 1
ATOM 753 N N . ARG A 1 89 ? 12.444 6.701 -16.613 1.00 53.56 89 ARG A N 1
ATOM 754 C CA . ARG A 1 89 ? 13.098 6.620 -17.931 1.00 53.56 89 ARG A CA 1
ATOM 755 C C . ARG A 1 89 ? 13.944 7.870 -18.077 1.00 53.56 89 ARG A C 1
ATOM 757 O O . ARG A 1 89 ? 13.491 8.858 -18.650 1.00 53.56 89 ARG A O 1
ATOM 764 N N . HIS A 1 90 ? 15.174 7.821 -17.556 1.00 53.75 90 HIS A N 1
ATOM 765 C CA . HIS A 1 90 ? 16.161 8.881 -17.770 1.00 53.75 90 HIS A CA 1
ATOM 766 C C . HIS A 1 90 ? 16.081 9.311 -19.247 1.00 53.75 90 HIS A C 1
ATOM 768 O O . HIS A 1 90 ? 16.102 8.423 -20.107 1.00 53.75 90 HIS A O 1
ATOM 774 N N . PRO A 1 91 ? 15.964 10.609 -19.586 1.00 60.03 91 PRO A N 1
ATOM 775 C CA . PRO A 1 91 ? 15.744 11.049 -20.969 1.00 60.03 91 PRO A CA 1
ATOM 776 C C . PRO A 1 91 ? 16.735 10.416 -21.956 1.00 60.03 91 PRO A C 1
ATOM 778 O O . PRO A 1 91 ? 16.381 10.031 -23.068 1.00 60.03 91 PRO A O 1
ATOM 781 N N . TYR A 1 92 ? 17.962 10.199 -21.479 1.00 62.28 92 TYR A N 1
ATOM 782 C CA . TYR A 1 92 ? 18.997 9.423 -22.150 1.00 62.28 92 TYR A CA 1
ATOM 783 C C . TYR A 1 92 ? 18.579 7.979 -22.485 1.00 62.28 92 TYR A C 1
ATOM 785 O O . TYR A 1 92 ? 18.650 7.591 -23.646 1.00 62.28 92 TYR A O 1
ATOM 793 N N . LEU A 1 93 ? 18.095 7.197 -21.515 1.00 64.56 93 LEU A N 1
ATOM 794 C CA . LEU A 1 93 ? 17.629 5.820 -21.722 1.00 64.56 93 LEU A CA 1
ATOM 795 C C . LEU A 1 93 ? 16.426 5.754 -22.665 1.00 64.56 93 LEU A C 1
ATOM 797 O O . LEU A 1 93 ? 16.374 4.871 -23.517 1.00 64.56 93 LEU A O 1
ATOM 801 N N . LYS A 1 94 ? 15.497 6.713 -22.568 1.00 67.19 94 LYS A N 1
ATOM 802 C CA . LYS A 1 94 ? 14.388 6.831 -23.524 1.00 67.19 94 LYS A CA 1
ATOM 803 C C . LYS A 1 94 ? 14.917 7.051 -24.945 1.00 67.19 94 LYS A C 1
ATOM 805 O O . LYS A 1 94 ? 14.566 6.293 -25.843 1.00 67.19 94 LYS A O 1
ATOM 810 N N . SER A 1 95 ? 15.825 8.013 -25.121 1.00 69.06 95 SER A N 1
ATOM 811 C CA . SER A 1 95 ? 16.431 8.313 -26.425 1.00 69.06 95 SER A CA 1
ATOM 812 C C . SER A 1 95 ? 17.270 7.156 -26.984 1.00 69.06 95 SER A C 1
ATOM 814 O O . SER A 1 95 ? 17.283 6.919 -28.189 1.00 69.06 95 SER A O 1
ATOM 816 N N . LEU A 1 96 ? 17.956 6.407 -26.117 1.00 74.19 96 LEU A N 1
ATOM 817 C CA . LEU A 1 96 ? 18.776 5.261 -26.498 1.00 74.19 96 LEU A CA 1
ATOM 818 C C . LEU A 1 96 ? 17.892 4.099 -26.965 1.00 74.19 96 LEU A C 1
ATOM 820 O O . LEU A 1 96 ? 18.164 3.504 -28.003 1.00 74.19 96 LEU A O 1
ATOM 824 N N . LEU A 1 97 ? 16.802 3.820 -26.244 1.00 74.50 97 LEU A N 1
ATOM 825 C CA . LEU A 1 97 ? 15.824 2.800 -26.623 1.00 74.50 97 LEU A CA 1
ATOM 826 C C . LEU A 1 97 ? 15.091 3.161 -27.922 1.00 74.50 97 LEU A C 1
ATOM 828 O O . LEU A 1 97 ? 14.886 2.289 -28.763 1.00 74.50 97 LEU A O 1
ATOM 832 N N . GLU A 1 98 ? 14.746 4.434 -28.125 1.00 78.38 98 GLU A N 1
ATOM 833 C CA . GLU A 1 98 ? 14.173 4.919 -29.389 1.00 78.38 98 GLU A CA 1
ATOM 834 C C . GLU A 1 98 ? 15.153 4.747 -30.561 1.00 78.38 98 GLU A C 1
ATOM 836 O O . GLU A 1 98 ? 14.761 4.262 -31.622 1.00 78.38 98 GLU A O 1
ATOM 841 N N . LYS A 1 99 ? 16.445 5.049 -30.365 1.00 79.00 99 LYS A N 1
ATOM 842 C CA . LYS A 1 99 ? 17.485 4.817 -31.381 1.00 79.00 99 LYS A CA 1
ATOM 843 C C . LYS A 1 99 ? 17.660 3.338 -31.720 1.00 79.00 99 LYS A C 1
ATOM 845 O O . LYS A 1 99 ? 17.733 3.003 -32.895 1.00 79.00 99 LYS A O 1
ATOM 850 N N . ILE A 1 100 ? 17.697 2.458 -30.718 1.00 79.69 100 ILE A N 1
ATOM 851 C CA . ILE A 1 100 ? 17.815 1.005 -30.933 1.00 79.69 100 ILE A CA 1
ATOM 852 C C . ILE A 1 100 ? 16.592 0.467 -31.686 1.00 79.69 100 ILE A C 1
ATOM 854 O O . ILE A 1 100 ? 16.736 -0.358 -32.584 1.00 79.69 100 ILE A O 1
ATOM 858 N N . LYS A 1 101 ? 15.388 0.953 -31.364 1.00 75.56 101 LYS A N 1
ATOM 859 C CA . LYS A 1 101 ? 14.154 0.550 -32.048 1.00 75.56 101 LYS A CA 1
ATOM 860 C C . LYS A 1 101 ? 14.141 0.967 -33.522 1.00 75.56 101 LYS A C 1
ATOM 862 O O . LYS A 1 101 ? 13.703 0.184 -34.353 1.00 75.56 101 LYS A O 1
ATOM 867 N N . ASN A 1 102 ? 14.653 2.155 -33.840 1.00 70.69 102 ASN A N 1
ATOM 868 C CA . ASN A 1 102 ? 14.742 2.653 -35.217 1.00 70.69 102 ASN A CA 1
ATOM 869 C C . ASN A 1 102 ? 15.905 2.043 -36.016 1.00 70.69 102 ASN A C 1
ATOM 871 O O . ASN A 1 102 ? 15.885 2.109 -37.236 1.00 70.69 102 ASN A O 1
ATOM 875 N N . ALA A 1 103 ? 16.919 1.482 -35.351 1.00 72.81 103 ALA A N 1
ATOM 876 C CA . ALA A 1 103 ? 18.058 0.833 -36.006 1.00 72.81 103 ALA A CA 1
ATOM 877 C C . ALA A 1 103 ? 17.790 -0.633 -36.401 1.00 72.81 103 ALA A C 1
ATOM 879 O O . ALA A 1 103 ? 18.545 -1.194 -37.186 1.00 72.81 103 ALA A O 1
ATOM 880 N N . ASN A 1 104 ? 16.742 -1.251 -35.846 1.00 55.38 104 ASN A N 1
ATOM 881 C CA . ASN A 1 104 ? 16.327 -2.630 -36.134 1.00 55.38 104 ASN A CA 1
ATOM 882 C C . ASN A 1 104 ? 15.120 -2.708 -37.097 1.00 55.38 104 ASN A C 1
ATOM 884 O O . ASN A 1 104 ? 14.438 -3.734 -37.134 1.00 55.38 104 ASN A O 1
ATOM 888 N N . VAL A 1 105 ? 14.845 -1.629 -37.839 1.00 49.84 105 VAL A N 1
ATOM 889 C CA . VAL A 1 105 ? 13.865 -1.557 -38.939 1.00 49.84 105 VAL A CA 1
ATOM 890 C C . VAL A 1 105 ? 14.600 -1.219 -40.226 1.00 49.84 105 VAL A C 1
ATOM 892 O O . VAL A 1 105 ? 15.482 -0.334 -40.165 1.00 49.84 105 VAL A O 1
#

Radius of gyration: 18.33 Å; chains: 1; bounding box: 47×22×56 Å

pLDDT: mean 87.2, std 15.19, range [34.72, 98.62]

Foldseek 3Di:
DPDPFDDDDHDTDPDPVRLLVVLLVQLVVLLVCCVVPVDPLDPVSLVSNVSSLVSNCVVQPPDDDPVCVVSSVVSVVSSVVSVVVVVPPPVVVVVVVVVVVVVVD